Protein AF-A0A920UKU2-F1 (afdb_monomer_lite)

Secondary structure (DSSP, 8-state):
-------EE--EEE-SSS---S-TTTHHHHHHHHHHHHS----SS-TT-EEEEEEHHHHHHHHHHHHHS-GGG-S-SS-EE--SEEEES--

Foldseek 3Di:
DDDQAAAEDAWQEADDPDQDDDDLSNLNNVCVVCCVVPVDDDRPDDQADKTFYDYPVVVVVVVVCLVPDDPVPDPDGHYHYDGDDIDGNND

Radius of gyration: 16.29 Å; chains: 1; bounding box: 41×24×44 Å

Structure (mmCIF, N/CA/C/O backbone):
data_AF-A0A920UKU2-F1
#
_entry.id   AF-A0A920UKU2-F1
#
loop_
_atom_site.group_PDB
_atom_site.id
_atom_site.type_symbol
_atom_site.label_atom_id
_atom_site.label_alt_id
_atom_site.label_comp_id
_atom_site.label_asym_id
_atom_site.label_entity_id
_atom_site.label_seq_id
_atom_site.pdbx_PDB_ins_code
_atom_site.Cartn_x
_atom_site.Cartn_y
_atom_site.Cartn_z
_atom_site.occupancy
_atom_site.B_iso_or_equiv
_atom_site.auth_seq_id
_atom_site.auth_comp_id
_atom_site.auth_asym_id
_atom_site.auth_atom_id
_atom_site.pdbx_PDB_model_num
ATOM 1 N N . MET A 1 1 ? 22.868 -9.642 -19.342 1.00 55.12 1 MET A N 1
ATOM 2 C CA . MET A 1 1 ? 21.438 -9.798 -18.985 1.00 55.12 1 MET A CA 1
ATOM 3 C C . MET A 1 1 ? 20.794 -8.424 -19.003 1.00 55.12 1 MET A C 1
ATOM 5 O O . MET A 1 1 ? 21.354 -7.534 -18.382 1.00 55.12 1 MET A O 1
ATOM 9 N N . ASN A 1 2 ? 19.677 -8.235 -19.711 1.00 83.44 2 ASN A N 1
ATOM 10 C CA . ASN A 1 2 ? 18.944 -6.963 -19.724 1.00 83.44 2 ASN A CA 1
ATOM 11 C C . ASN A 1 2 ? 17.494 -7.206 -19.273 1.00 83.44 2 ASN A C 1
ATOM 13 O O . ASN A 1 2 ? 16.587 -7.299 -20.099 1.00 83.44 2 ASN A O 1
ATOM 17 N N . LEU A 1 3 ? 17.310 -7.424 -17.968 1.00 91.94 3 LEU A N 1
ATOM 18 C CA . LEU A 1 3 ? 16.019 -7.767 -17.369 1.00 91.94 3 LEU A CA 1
ATOM 19 C C . LEU A 1 3 ? 15.125 -6.519 -17.284 1.00 91.94 3 LEU A C 1
ATOM 21 O O . LEU A 1 3 ? 15.558 -5.481 -16.790 1.00 91.94 3 LEU A O 1
ATOM 25 N N . ASP A 1 4 ? 13.889 -6.613 -17.775 1.00 93.38 4 ASP A N 1
ATOM 26 C CA . ASP A 1 4 ? 12.883 -5.552 -17.651 1.00 93.38 4 ASP A CA 1
ATOM 27 C C . ASP A 1 4 ? 12.133 -5.728 -16.326 1.00 93.38 4 ASP A C 1
ATOM 29 O O . ASP A 1 4 ? 11.208 -6.531 -16.223 1.00 93.38 4 ASP A O 1
ATOM 33 N N . VAL A 1 5 ? 12.602 -5.028 -15.292 1.00 95.19 5 VAL A N 1
ATOM 34 C CA . VAL A 1 5 ? 11.987 -5.021 -13.961 1.00 95.19 5 VAL A CA 1
ATOM 35 C C . VAL A 1 5 ? 11.229 -3.720 -13.788 1.00 95.19 5 VAL A C 1
ATOM 37 O O . VAL A 1 5 ? 11.799 -2.648 -13.973 1.00 95.19 5 VAL A O 1
ATOM 40 N N . ARG A 1 6 ? 9.959 -3.811 -13.394 1.00 96.88 6 ARG A N 1
ATOM 41 C CA . ARG A 1 6 ? 9.091 -2.651 -13.185 1.00 96.88 6 ARG A CA 1
ATOM 42 C C . ARG A 1 6 ? 8.484 -2.673 -11.792 1.00 96.88 6 ARG A C 1
ATOM 44 O O . ARG A 1 6 ? 8.321 -3.740 -11.208 1.00 96.88 6 ARG A O 1
ATOM 51 N N . GLY A 1 7 ? 8.157 -1.507 -11.253 1.00 96.62 7 GLY A N 1
ATOM 52 C CA . GLY A 1 7 ? 7.677 -1.388 -9.885 1.00 96.62 7 GLY A CA 1
ATOM 53 C C . GLY A 1 7 ? 7.032 -0.047 -9.580 1.00 96.62 7 GLY A C 1
ATOM 54 O O . GLY A 1 7 ? 7.349 0.987 -10.172 1.00 96.62 7 GLY A O 1
ATOM 55 N N . VAL A 1 8 ? 6.116 -0.096 -8.622 1.00 96.81 8 VAL A N 1
ATOM 56 C CA . VAL A 1 8 ? 5.423 1.061 -8.066 1.00 96.81 8 VAL A CA 1
ATOM 57 C C . VAL A 1 8 ? 5.617 1.076 -6.555 1.00 96.81 8 VAL A C 1
ATOM 59 O O . VAL A 1 8 ? 5.688 0.029 -5.908 1.00 96.81 8 VAL A O 1
ATOM 62 N N . ARG A 1 9 ? 5.670 2.271 -5.978 1.00 97.25 9 ARG A N 1
ATOM 63 C CA . ARG A 1 9 ? 5.624 2.485 -4.532 1.00 97.25 9 ARG A CA 1
ATOM 64 C C . ARG A 1 9 ? 4.172 2.687 -4.140 1.00 97.25 9 ARG A C 1
ATOM 66 O O . ARG A 1 9 ? 3.638 3.786 -4.285 1.00 97.25 9 ARG A O 1
ATOM 73 N N . LEU A 1 10 ? 3.535 1.599 -3.713 1.00 96.44 10 LEU A N 1
ATOM 74 C CA . LEU A 1 10 ? 2.146 1.633 -3.278 1.00 96.44 10 LEU A CA 1
ATOM 75 C C . LEU A 1 10 ? 2.006 2.453 -1.984 1.00 96.44 10 LEU A C 1
ATOM 77 O O . LEU A 1 10 ? 2.853 2.340 -1.093 1.00 96.44 10 LEU A O 1
ATOM 81 N N . PRO A 1 11 ? 0.938 3.258 -1.864 1.00 96.25 11 PRO A N 1
ATOM 82 C CA . PRO A 1 11 ? 0.557 3.882 -0.605 1.00 96.25 11 PRO A CA 1
ATOM 83 C C . PRO A 1 11 ? -0.117 2.840 0.311 1.00 96.25 11 PRO A C 1
ATOM 85 O O . PRO A 1 11 ? -0.089 1.640 0.028 1.00 96.25 11 PRO A O 1
ATOM 88 N N . GLY A 1 12 ? -0.759 3.267 1.403 1.00 94.81 12 GLY A N 1
ATOM 89 C CA . GLY A 1 12 ? -1.610 2.352 2.168 1.00 94.81 12 GLY A CA 1
ATOM 90 C C . GLY A 1 12 ? -2.780 1.847 1.322 1.00 94.81 12 GLY A C 1
ATOM 91 O O . GLY A 1 12 ? -3.440 2.633 0.643 1.00 94.81 12 GLY A O 1
ATOM 92 N N . ILE A 1 13 ? -3.044 0.539 1.339 1.00 94.56 13 ILE A N 1
ATOM 93 C CA . ILE A 1 13 ? -4.072 -0.068 0.487 1.00 94.56 13 ILE A CA 1
ATOM 94 C C . ILE A 1 13 ? -5.304 -0.434 1.305 1.00 94.56 13 ILE A C 1
ATOM 96 O O . ILE A 1 13 ? -5.233 -1.205 2.257 1.00 94.56 13 ILE A O 1
ATOM 100 N N . ILE A 1 14 ? -6.457 0.081 0.888 1.00 93.94 14 ILE A N 1
ATOM 101 C CA . ILE A 1 14 ? -7.756 -0.257 1.465 1.00 93.94 14 ILE A CA 1
ATOM 102 C C . ILE A 1 14 ? -8.356 -1.410 0.658 1.00 93.94 14 ILE A C 1
ATOM 104 O O . ILE A 1 14 ? -8.450 -1.346 -0.571 1.00 93.94 14 ILE A O 1
ATOM 108 N N . SER A 1 15 ? -8.776 -2.478 1.334 1.00 93.62 15 SER A N 1
ATOM 109 C CA . SER A 1 15 ? -9.452 -3.622 0.716 1.00 93.62 15 SER A CA 1
ATOM 110 C C . SER A 1 15 ? -10.364 -4.325 1.723 1.00 93.62 15 SER A C 1
ATOM 112 O O . SER A 1 15 ? -10.244 -4.101 2.921 1.00 93.62 15 SER A O 1
ATOM 114 N N . TRP A 1 16 ? -11.279 -5.168 1.244 1.00 90.81 16 TRP A N 1
ATOM 115 C CA . TRP A 1 16 ? -12.235 -5.889 2.099 1.00 90.81 16 TRP A CA 1
ATOM 116 C C . TRP A 1 16 ? -12.186 -7.411 1.934 1.00 90.81 16 TRP A C 1
ATOM 118 O O . TRP A 1 16 ? -12.768 -8.126 2.736 1.00 90.81 16 TRP A O 1
ATOM 128 N N . LYS A 1 17 ? -11.532 -7.929 0.886 1.00 88.88 17 LYS A N 1
ATOM 129 C CA . LYS A 1 17 ? -11.533 -9.374 0.592 1.00 88.88 17 LYS A CA 1
ATOM 130 C C . LYS A 1 17 ? -10.645 -10.183 1.535 1.00 88.88 17 LYS A C 1
ATOM 132 O O . LYS A 1 17 ? -10.866 -11.376 1.696 1.00 88.88 17 LYS A O 1
ATOM 137 N N . VAL A 1 18 ? -9.621 -9.544 2.089 1.00 85.81 18 VAL A N 1
ATOM 138 C CA . VAL A 1 18 ? -8.664 -10.144 3.017 1.00 85.81 18 VAL A CA 1
ATOM 139 C C . VAL A 1 18 ? -8.615 -9.249 4.245 1.00 85.81 18 VAL A C 1
ATOM 141 O O . VAL A 1 18 ? -8.623 -8.021 4.117 1.00 85.81 18 VAL A O 1
ATOM 144 N N . GLU A 1 19 ? -8.624 -9.864 5.423 1.00 83.31 19 GLU A N 1
ATOM 145 C CA . GLU A 1 19 ? -8.528 -9.132 6.681 1.00 83.31 19 GLU A CA 1
ATOM 146 C C . GLU A 1 19 ? -7.133 -8.495 6.839 1.00 83.31 19 GLU A C 1
ATOM 148 O O . GLU A 1 19 ? -6.136 -9.052 6.363 1.00 83.31 19 GLU A O 1
ATOM 153 N N . PRO A 1 20 ? -7.047 -7.324 7.494 1.00 76.38 20 PRO A N 1
ATOM 154 C CA . PRO A 1 20 ? -5.766 -6.731 7.856 1.00 76.38 20 PRO A CA 1
ATOM 155 C C . PRO A 1 20 ? -5.000 -7.664 8.797 1.00 76.38 20 PRO A C 1
ATOM 157 O O . PRO A 1 20 ? -5.607 -8.399 9.575 1.00 76.38 20 PRO A O 1
ATOM 160 N N . THR A 1 21 ? -3.670 -7.628 8.752 1.00 76.00 21 THR A N 1
ATOM 161 C CA . THR A 1 21 ? -2.836 -8.532 9.561 1.00 76.00 21 THR A CA 1
ATOM 162 C C . THR A 1 21 ? -1.862 -7.767 10.446 1.00 76.00 21 THR A C 1
ATOM 164 O O . THR A 1 21 ? -1.997 -7.816 11.665 1.00 76.00 21 THR A O 1
ATOM 167 N N . ALA A 1 22 ? -0.880 -7.073 9.867 1.00 74.75 22 ALA A N 1
ATOM 168 C CA . ALA A 1 22 ? 0.197 -6.427 10.627 1.00 74.75 22 ALA A CA 1
ATOM 169 C C . ALA A 1 22 ? 0.797 -5.178 9.949 1.00 74.75 22 ALA A C 1
ATOM 171 O O . ALA A 1 22 ? 1.926 -4.787 10.248 1.00 74.75 22 ALA A O 1
ATOM 172 N N . GLY A 1 23 ? 0.086 -4.549 9.014 1.00 83.50 23 GLY A N 1
ATOM 173 C CA . GLY A 1 23 ? 0.536 -3.329 8.345 1.00 83.50 23 GLY A CA 1
ATOM 174 C C . GLY A 1 23 ? 0.245 -2.063 9.155 1.00 83.50 23 GLY A C 1
ATOM 175 O O . GLY A 1 23 ? -0.811 -1.923 9.761 1.00 83.50 23 GLY A O 1
ATOM 176 N N . THR A 1 24 ? 1.129 -1.064 9.108 1.00 83.00 24 THR A N 1
ATOM 177 C CA . THR A 1 24 ? 0.881 0.241 9.760 1.00 83.00 24 THR A CA 1
ATOM 178 C C . THR A 1 24 ? -0.344 0.968 9.183 1.00 83.00 24 THR A C 1
ATOM 180 O O . THR A 1 24 ? -1.011 1.725 9.883 1.00 83.00 24 THR A O 1
ATOM 183 N N . THR A 1 25 ? -0.666 0.740 7.905 1.00 85.81 25 THR A N 1
ATOM 184 C CA . THR A 1 25 ? -1.826 1.345 7.220 1.00 85.81 25 THR A CA 1
ATOM 185 C C . THR A 1 25 ? -3.111 0.525 7.362 1.00 85.81 25 THR A C 1
ATOM 187 O O . THR A 1 25 ? -4.177 0.990 6.954 1.00 85.81 25 THR A O 1
ATOM 190 N N . ASP A 1 26 ? -3.046 -0.639 8.017 1.00 88.06 26 ASP A N 1
ATOM 191 C CA . ASP A 1 26 ? -4.178 -1.553 8.195 1.00 88.06 26 ASP A CA 1
ATOM 192 C C . ASP A 1 26 ? -5.308 -0.947 9.031 1.00 88.06 26 ASP A C 1
ATOM 194 O O . ASP A 1 26 ? -6.451 -1.390 8.924 1.00 88.06 26 ASP A O 1
ATOM 198 N N . TYR A 1 27 ? -5.029 0.100 9.817 1.00 85.38 27 TYR A N 1
ATOM 199 C CA . TYR A 1 27 ? -6.050 0.829 10.576 1.00 85.38 27 TYR A CA 1
ATOM 200 C C . TYR A 1 27 ? -7.220 1.281 9.685 1.00 85.38 27 TYR A C 1
ATOM 202 O O . TYR A 1 27 ?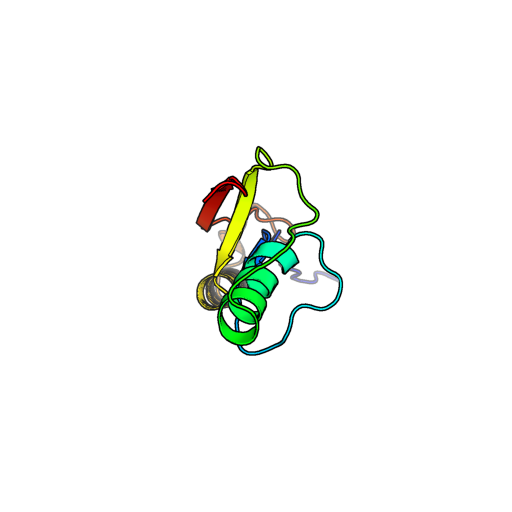 -8.376 1.240 10.107 1.00 85.38 27 TYR A O 1
ATOM 210 N N . ALA A 1 28 ? -6.927 1.662 8.434 1.00 86.06 28 ALA A N 1
ATOM 211 C CA . ALA A 1 28 ? -7.912 2.139 7.470 1.00 86.06 28 ALA A CA 1
ATOM 212 C C . ALA A 1 28 ? -8.827 1.022 6.951 1.00 86.06 28 ALA A C 1
ATOM 214 O O . ALA A 1 28 ? -9.873 1.311 6.382 1.00 86.06 28 ALA A O 1
ATOM 215 N N . VAL A 1 29 ? -8.455 -0.242 7.149 1.00 89.50 29 VAL A N 1
ATOM 216 C CA . VAL A 1 29 ? -9.300 -1.409 6.880 1.00 89.50 29 VAL A CA 1
ATOM 217 C C . VAL A 1 29 ? -9.968 -1.877 8.174 1.00 89.50 29 VAL A C 1
ATOM 219 O O . VAL A 1 29 ? -11.181 -2.077 8.200 1.00 89.50 29 VAL A O 1
ATOM 222 N N . ALA A 1 30 ? -9.204 -1.990 9.265 1.00 88.38 30 ALA A N 1
ATOM 223 C CA . ALA A 1 30 ? -9.666 -2.472 10.566 1.00 88.38 30 ALA A CA 1
ATOM 224 C C . ALA A 1 30 ? -10.854 -1.668 11.114 1.00 88.38 30 ALA A C 1
ATOM 226 O O . ALA A 1 30 ? -11.785 -2.260 11.660 1.00 88.38 30 ALA A O 1
ATOM 227 N N . ILE A 1 31 ? -10.874 -0.346 10.899 1.00 89.94 31 ILE A N 1
ATOM 228 C CA . ILE A 1 31 ? -11.990 0.514 11.312 1.00 89.94 31 ILE A CA 1
ATOM 229 C C . ILE A 1 31 ? -13.332 0.060 10.728 1.00 89.94 31 ILE A C 1
ATOM 231 O O . ILE A 1 31 ? -14.329 0.080 11.441 1.00 89.94 31 ILE A O 1
ATOM 235 N N . PHE A 1 32 ? -13.376 -0.407 9.476 1.00 90.56 32 PHE A N 1
ATOM 236 C CA . PHE A 1 32 ? -14.621 -0.870 8.857 1.00 90.56 32 PHE A CA 1
ATOM 237 C C . PHE A 1 32 ? -15.105 -2.182 9.481 1.00 90.56 32 PHE A C 1
ATOM 239 O O . PHE A 1 32 ? -16.290 -2.319 9.779 1.00 90.56 32 PHE A O 1
ATOM 246 N N . TYR A 1 33 ? -14.195 -3.126 9.739 1.00 90.00 33 TYR A N 1
ATOM 247 C CA . TYR A 1 33 ? -14.533 -4.387 10.404 1.00 90.00 33 TYR A CA 1
ATOM 248 C C . TYR A 1 33 ? -15.056 -4.157 11.824 1.00 90.00 33 TYR A C 1
ATOM 250 O O . TYR A 1 33 ? -16.072 -4.730 12.217 1.00 90.00 33 TYR A O 1
ATOM 258 N N . GLU A 1 34 ? -14.376 -3.310 12.589 1.00 90.75 34 GLU A N 1
ATOM 259 C CA . GLU A 1 34 ? -14.701 -3.039 13.989 1.00 90.75 34 GLU A CA 1
ATOM 260 C C . GLU A 1 34 ? -15.950 -2.156 14.125 1.00 90.75 34 GLU A C 1
ATOM 262 O O . GLU A 1 34 ? -16.792 -2.421 14.983 1.00 90.75 34 GLU A O 1
ATOM 267 N N . ALA A 1 35 ? -16.164 -1.197 13.217 1.00 91.25 35 ALA A N 1
ATOM 268 C CA . ALA A 1 35 ? -17.416 -0.445 13.139 1.00 91.25 35 ALA A CA 1
ATOM 269 C C . ALA A 1 35 ? -18.614 -1.372 12.888 1.00 91.25 35 ALA A C 1
ATOM 271 O O . ALA A 1 35 ? -19.624 -1.257 13.576 1.00 91.25 35 ALA A O 1
ATOM 272 N N . ILE A 1 36 ? -18.498 -2.341 11.974 1.00 91.44 36 ILE A N 1
ATOM 273 C CA . ILE A 1 36 ? -19.580 -3.301 11.701 1.00 91.44 36 ILE A CA 1
ATOM 274 C C . ILE A 1 36 ? -19.801 -4.244 12.895 1.00 91.44 36 ILE A C 1
ATOM 276 O O . ILE A 1 36 ? -20.941 -4.446 13.306 1.00 91.44 36 ILE A O 1
ATOM 280 N N . LYS A 1 37 ? -18.729 -4.812 13.467 1.00 92.00 37 LYS A N 1
ATOM 281 C CA . LYS A 1 37 ? -18.811 -5.847 14.519 1.00 92.00 37 LYS A CA 1
ATOM 282 C C . LYS A 1 37 ? -19.146 -5.288 15.907 1.00 92.00 37 LYS A C 1
ATOM 284 O O . LYS A 1 37 ? -19.880 -5.928 16.653 1.00 92.00 37 LYS A O 1
ATOM 289 N N . LYS A 1 38 ? -18.573 -4.140 16.278 1.00 94.31 38 LYS A N 1
ATOM 290 C CA . LYS A 1 38 ? -18.577 -3.601 17.653 1.00 94.31 38 LYS A CA 1
ATOM 291 C C . LYS A 1 38 ? -19.050 -2.152 1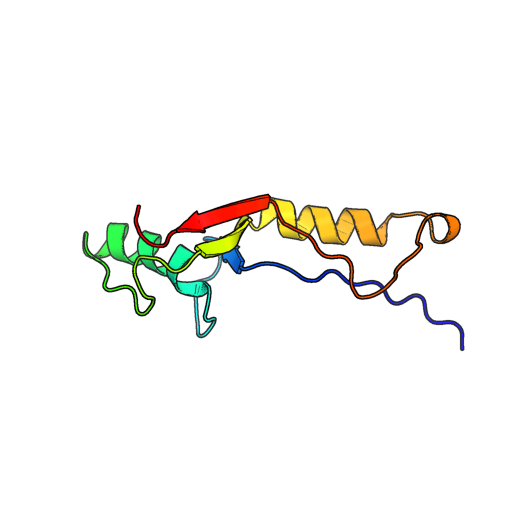7.752 1.00 94.31 38 LYS A C 1
ATOM 293 O O . LYS A 1 38 ? -19.085 -1.619 18.859 1.00 94.31 38 LYS A O 1
ATOM 298 N N . GLN A 1 39 ? -19.366 -1.499 16.627 1.00 91.69 39 GLN A N 1
ATOM 299 C CA . GLN A 1 39 ? -19.760 -0.081 16.570 1.00 91.69 39 GLN A CA 1
ATOM 300 C C . GLN A 1 39 ? -18.725 0.875 17.203 1.00 91.69 39 GLN A C 1
ATOM 302 O O . GLN A 1 39 ? -19.039 2.009 17.551 1.00 91.69 39 GLN A O 1
ATOM 307 N N . SER A 1 40 ? -17.482 0.418 17.378 1.00 90.81 40 SER A N 1
ATOM 308 C CA . SER A 1 40 ? -16.392 1.163 18.010 1.00 90.81 40 SER A CA 1
ATOM 309 C C . SER A 1 40 ? -15.045 0.609 17.550 1.00 90.81 40 SER A C 1
ATOM 311 O O . SER A 1 40 ? -14.927 -0.579 17.261 1.00 90.81 40 SER A O 1
ATOM 313 N N . TYR A 1 41 ? -14.028 1.469 17.464 1.00 88.81 41 TYR A N 1
ATOM 314 C CA . TYR A 1 41 ? -12.666 1.095 17.081 1.00 88.81 41 TYR A CA 1
ATOM 315 C C . TYR A 1 41 ? -11.648 1.982 17.802 1.00 88.81 41 TYR A C 1
ATOM 317 O O . TYR A 1 41 ? -11.798 3.204 17.828 1.00 88.81 41 TYR A O 1
ATOM 325 N N . ILE A 1 42 ? -10.596 1.374 18.352 1.00 87.88 42 ILE A N 1
ATOM 326 C CA . ILE A 1 42 ? -9.452 2.090 18.927 1.00 87.88 42 ILE A CA 1
ATOM 327 C C . ILE A 1 42 ? -8.331 2.072 17.888 1.00 87.88 42 ILE A C 1
ATOM 329 O O . ILE A 1 42 ? -7.712 1.038 17.644 1.00 87.88 42 ILE A O 1
ATOM 333 N N . CYS A 1 43 ? -8.086 3.221 17.260 1.00 87.56 43 CYS A N 1
ATOM 334 C CA . CYS A 1 43 ? -7.014 3.372 16.282 1.00 87.56 43 CYS A CA 1
ATOM 335 C C . CYS A 1 43 ? -5.668 3.599 16.994 1.00 87.56 43 CYS A C 1
ATOM 337 O O . CYS A 1 43 ? -5.601 4.471 17.860 1.00 87.56 43 CYS A O 1
ATOM 339 N N . PRO A 1 44 ? -4.590 2.882 16.623 1.00 87.00 44 PRO A N 1
ATOM 340 C CA . PRO A 1 44 ? -3.273 3.053 17.241 1.00 87.00 44 PRO A CA 1
ATOM 341 C C . PRO A 1 44 ? -2.503 4.288 16.739 1.00 87.0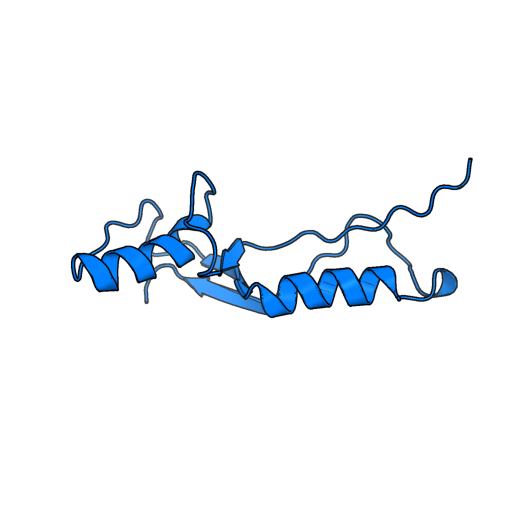0 44 PRO A C 1
ATOM 343 O O . PRO A 1 44 ? -1.425 4.574 17.250 1.00 87.00 44 PRO A O 1
ATOM 346 N N . LEU A 1 45 ? -3.010 4.997 15.723 1.00 87.94 45 LEU A N 1
ATOM 347 C CA . LEU A 1 45 ? -2.362 6.180 15.150 1.00 87.94 45 LEU A CA 1
ATOM 348 C C . LEU A 1 45 ? -2.896 7.475 15.766 1.00 87.94 45 LEU A C 1
ATOM 350 O O . LEU A 1 45 ? -4.085 7.590 16.067 1.00 87.94 45 LEU A O 1
ATOM 354 N N . GLU A 1 46 ? -2.028 8.484 15.862 1.00 90.38 46 GLU A N 1
ATOM 355 C CA . GLU A 1 46 ? -2.413 9.829 16.293 1.00 90.38 46 GLU A CA 1
ATOM 356 C C . GLU A 1 46 ? -3.461 10.442 15.360 1.00 90.38 46 GLU A C 1
ATOM 358 O O . GLU A 1 46 ? -3.462 10.206 14.148 1.00 90.38 46 GLU A O 1
ATOM 363 N N . GLU A 1 47 ? -4.326 11.301 15.899 1.00 87.69 47 GLU A N 1
ATOM 364 C CA . GLU A 1 47 ? -5.451 11.857 15.143 1.00 87.69 47 GLU A CA 1
ATOM 365 C C . GLU A 1 47 ? -5.059 12.684 13.923 1.00 87.69 47 GLU A C 1
ATOM 367 O O . GLU A 1 47 ? -5.770 12.683 12.916 1.00 87.69 47 GLU A O 1
ATOM 372 N N . ASN A 1 48 ? -3.908 13.343 14.005 1.00 91.44 48 ASN A N 1
ATOM 373 C CA . ASN A 1 48 ? -3.389 14.201 12.948 1.00 91.44 48 ASN A CA 1
ATOM 374 C C . ASN A 1 48 ? -2.513 13.440 11.942 1.00 91.44 48 ASN A C 1
ATOM 376 O O . ASN A 1 48 ? -1.940 14.051 11.040 1.00 91.44 48 ASN A O 1
ATOM 380 N N . THR A 1 49 ? -2.416 12.113 12.066 1.00 91.00 49 THR A N 1
ATOM 381 C CA . THR A 1 49 ? -1.681 11.277 11.115 1.00 91.00 49 THR A CA 1
ATOM 382 C C . THR A 1 49 ? -2.350 11.356 9.747 1.00 91.00 49 THR A C 1
ATOM 384 O O . THR A 1 49 ? -3.478 10.889 9.577 1.00 91.00 49 THR A O 1
ATOM 387 N N . LYS A 1 50 ? -1.655 11.950 8.769 1.00 92.69 50 LYS A N 1
ATOM 388 C CA . LYS A 1 50 ? -2.068 11.994 7.362 1.00 92.69 50 LYS A CA 1
ATOM 389 C C . LYS A 1 50 ? -1.237 11.010 6.557 1.00 92.69 50 LYS A C 1
ATOM 391 O O . LYS A 1 50 ? -0.020 11.160 6.482 1.00 92.69 50 LYS A O 1
ATOM 396 N N . LEU A 1 51 ? -1.886 10.044 5.917 1.00 93.5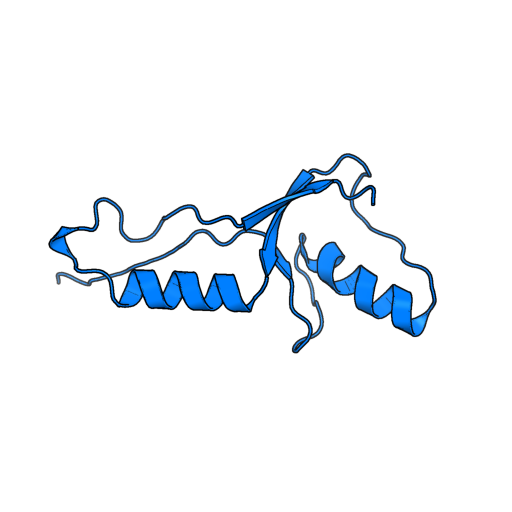6 51 LEU A N 1
ATOM 397 C CA . LEU A 1 51 ? -1.203 9.042 5.096 1.00 93.56 51 LEU A CA 1
ATOM 398 C C . LEU A 1 51 ? -1.764 9.030 3.670 1.00 93.56 51 LEU A C 1
ATOM 400 O O . LEU A 1 51 ? -2.955 9.292 3.478 1.00 93.56 51 LEU A O 1
ATOM 404 N N . PRO A 1 52 ? -0.927 8.766 2.651 1.00 95.69 52 PRO A N 1
ATOM 405 C CA . PRO A 1 52 ? -1.407 8.453 1.317 1.00 95.69 52 PRO A CA 1
ATOM 406 C C . PRO A 1 52 ? -2.053 7.071 1.325 1.00 95.69 52 PRO A C 1
ATOM 408 O O . PRO A 1 52 ? -1.514 6.129 1.911 1.00 95.69 52 PRO A O 1
ATOM 411 N N . MET A 1 53 ? -3.198 6.963 0.662 1.00 95.50 53 MET A N 1
ATOM 412 C CA . MET A 1 53 ? -4.023 5.767 0.617 1.00 95.50 53 MET A CA 1
ATOM 413 C C . MET A 1 53 ? -4.590 5.555 -0.792 1.00 95.50 53 MET A C 1
ATOM 415 O O . MET A 1 53 ? -4.742 6.492 -1.582 1.00 95.50 53 MET A O 1
ATOM 419 N N . MET A 1 54 ? -4.920 4.307 -1.109 1.00 96.88 54 MET A N 1
ATOM 420 C CA . MET A 1 54 ? -5.493 3.895 -2.389 1.00 96.88 54 MET A CA 1
ATOM 421 C C . MET A 1 54 ? -6.412 2.691 -2.194 1.00 96.88 54 MET A C 1
ATOM 423 O O . MET A 1 54 ? -6.156 1.835 -1.349 1.00 96.88 54 MET A O 1
ATOM 427 N N . TYR A 1 55 ? -7.485 2.607 -2.979 1.00 96.12 55 TYR A N 1
ATOM 428 C CA . TYR A 1 55 ? -8.353 1.435 -2.961 1.00 96.12 55 TYR A CA 1
ATOM 429 C C . TYR A 1 55 ? -7.774 0.318 -3.841 1.00 96.12 55 TYR A C 1
ATOM 431 O O .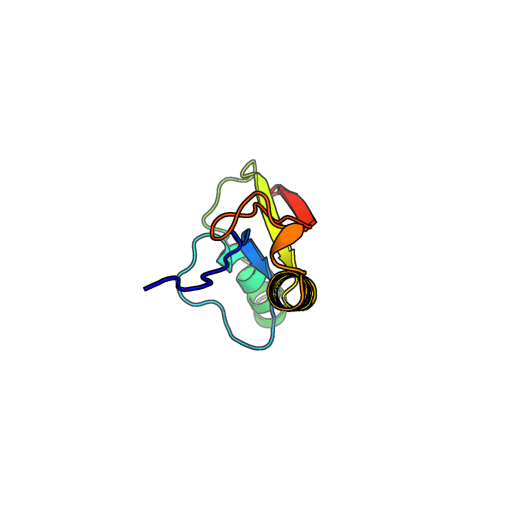 TYR A 1 55 ? -7.193 0.580 -4.892 1.00 96.12 55 TYR A O 1
ATOM 439 N N . MET A 1 56 ? -7.935 -0.939 -3.424 1.00 95.94 56 MET A N 1
ATOM 440 C CA . MET A 1 56 ? -7.334 -2.106 -4.090 1.00 95.94 56 MET A CA 1
ATOM 441 C C . MET A 1 56 ? -7.540 -2.176 -5.623 1.00 95.94 56 MET A C 1
ATOM 443 O O . MET A 1 56 ? -6.581 -2.518 -6.316 1.00 95.94 56 MET A O 1
ATOM 447 N N . PRO A 1 57 ? -8.715 -1.848 -6.201 1.00 96.94 57 PRO A N 1
ATOM 448 C CA . PRO A 1 57 ? -8.891 -1.823 -7.655 1.00 96.94 57 PRO A CA 1
ATOM 449 C C . PRO A 1 57 ? -7.920 -0.877 -8.373 1.00 96.94 57 PRO A C 1
ATOM 451 O O . PRO A 1 57 ? -7.365 -1.253 -9.404 1.00 96.94 57 PRO A O 1
ATOM 454 N N . ASP A 1 58 ? -7.654 0.301 -7.805 1.00 97.44 58 ASP A N 1
ATOM 455 C CA . ASP A 1 58 ? -6.722 1.278 -8.379 1.00 97.44 58 ASP A CA 1
ATOM 456 C C . ASP A 1 58 ? -5.272 0.796 -8.262 1.00 97.44 58 ASP A C 1
ATOM 458 O O . ASP A 1 58 ? -4.477 0.977 -9.185 1.00 97.44 58 ASP A O 1
ATOM 462 N N . ALA A 1 59 ? -4.928 0.118 -7.162 1.00 97.00 59 ALA A N 1
ATOM 463 C CA . ALA A 1 59 ? -3.602 -0.470 -6.981 1.00 97.00 59 ALA A CA 1
ATOM 464 C C . ALA A 1 59 ? -3.323 -1.540 -8.044 1.00 97.00 59 ALA A C 1
ATOM 466 O O . ALA A 1 59 ? -2.283 -1.503 -8.705 1.00 97.00 59 ALA A O 1
ATOM 467 N N . ILE A 1 60 ? -4.285 -2.439 -8.275 1.00 97.06 60 ILE A N 1
ATOM 468 C CA . ILE A 1 60 ? -4.216 -3.456 -9.334 1.00 97.06 60 ILE A CA 1
ATOM 469 C C . ILE A 1 60 ? -4.103 -2.791 -10.708 1.00 97.06 60 ILE A C 1
ATOM 471 O O . ILE A 1 60 ? -3.250 -3.174 -11.511 1.00 97.06 60 ILE A O 1
ATOM 475 N N . LEU A 1 61 ? -4.927 -1.775 -10.974 1.00 97.69 61 LEU A N 1
ATOM 476 C CA . LEU A 1 61 ? -4.895 -1.052 -12.241 1.00 97.69 61 LEU A CA 1
ATOM 477 C C . LEU A 1 61 ? -3.528 -0.398 -12.481 1.00 97.69 61 LEU A C 1
ATOM 479 O O . LEU A 1 61 ? -2.995 -0.512 -13.582 1.00 97.69 61 LEU A O 1
ATOM 483 N N . SER A 1 62 ? -2.926 0.218 -11.458 1.00 97.38 62 SER A N 1
ATOM 484 C CA . SER A 1 62 ? -1.611 0.863 -11.568 1.00 97.38 62 SER A CA 1
ATOM 485 C C . SER A 1 62 ? -0.506 -0.118 -11.977 1.00 97.38 62 SER A C 1
ATOM 487 O O . SER A 1 62 ? 0.317 0.197 -12.839 1.00 97.38 62 SER A O 1
ATOM 489 N N . LEU A 1 63 ? -0.536 -1.337 -11.431 1.00 97.19 63 LEU A N 1
ATOM 490 C CA . LEU A 1 63 ? 0.403 -2.405 -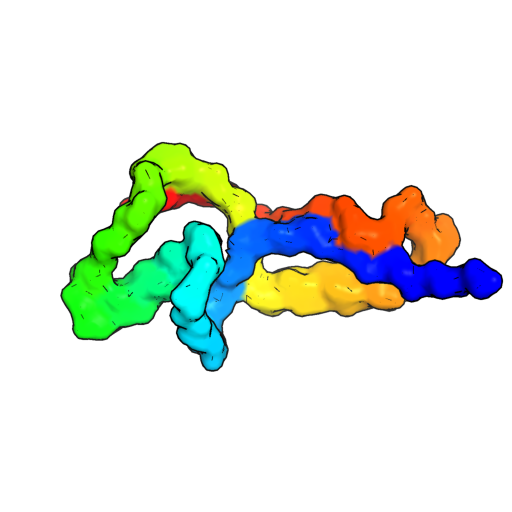11.772 1.00 97.19 63 LEU A CA 1
ATOM 491 C C . LEU A 1 63 ? 0.210 -2.879 -13.217 1.00 97.19 63 LEU A C 1
ATOM 493 O O . LEU A 1 63 ? 1.186 -2.991 -13.957 1.00 97.19 63 LEU A O 1
ATOM 497 N N . ILE A 1 64 ? -1.040 -3.097 -13.640 1.00 97.94 64 ILE A N 1
ATOM 498 C CA . ILE A 1 64 ? -1.372 -3.507 -15.015 1.00 97.94 64 ILE A CA 1
ATOM 499 C C . ILE A 1 64 ? -0.962 -2.425 -16.021 1.00 97.94 64 ILE A C 1
ATOM 501 O O . ILE A 1 64 ? -0.419 -2.730 -17.080 1.00 97.94 64 ILE A O 1
ATOM 505 N N . MET A 1 65 ? -1.205 -1.151 -15.712 1.00 97.00 65 MET A N 1
ATOM 506 C CA . MET A 1 65 ? -0.817 -0.045 -16.589 1.00 97.00 65 MET A CA 1
ATOM 507 C C . MET A 1 65 ? 0.701 0.043 -16.757 1.00 97.00 65 MET A C 1
ATOM 509 O O . MET A 1 65 ? 1.174 0.257 -17.873 1.00 97.00 65 MET A O 1
ATOM 513 N N . LEU A 1 66 ? 1.466 -0.146 -15.677 1.00 97.19 66 LEU A N 1
ATOM 514 C CA . LEU A 1 66 ? 2.926 -0.136 -15.742 1.00 97.19 66 LEU A CA 1
ATOM 515 C C . LEU A 1 66 ? 3.481 -1.351 -16.498 1.00 97.19 66 LEU A C 1
ATOM 517 O O . LEU A 1 66 ? 4.439 -1.211 -17.257 1.00 97.19 66 LEU A O 1
ATOM 521 N N . GLU A 1 67 ? 2.880 -2.527 -16.326 1.00 96.38 67 GLU A N 1
ATOM 522 C CA . GLU A 1 67 ? 3.233 -3.741 -17.071 1.00 96.38 67 GLU A CA 1
ATOM 523 C C . GLU A 1 67 ? 3.016 -3.558 -18.580 1.00 96.38 67 GLU A C 1
ATOM 525 O O . GLU A 1 67 ? 3.922 -3.829 -19.367 1.00 96.38 67 GLU A O 1
ATOM 530 N N . LYS A 1 68 ? 1.882 -2.974 -18.982 1.00 97.00 68 LYS A N 1
ATOM 531 C CA . LYS A 1 68 ? 1.539 -2.742 -20.397 1.00 97.00 68 LYS A CA 1
ATOM 532 C C . LYS A 1 68 ? 2.229 -1.541 -21.040 1.00 97.00 68 LYS A C 1
ATOM 534 O O . LYS A 1 68 ? 2.122 -1.360 -22.253 1.00 97.00 68 LYS A O 1
ATOM 539 N N . ALA A 1 69 ? 2.905 -0.696 -20.266 1.00 97.06 69 ALA A N 1
ATOM 540 C CA . ALA A 1 69 ? 3.555 0.493 -20.801 1.00 97.06 69 ALA A CA 1
ATOM 541 C C . ALA A 1 69 ? 4.677 0.130 -21.792 1.00 97.06 69 ALA A C 1
ATOM 543 O O . ALA A 1 69 ? 5.459 -0.799 -21.576 1.00 97.06 69 ALA A O 1
ATOM 544 N N . GLU A 1 70 ? 4.796 0.892 -22.879 1.00 96.75 70 GLU A N 1
ATOM 545 C CA . GLU A 1 70 ? 5.926 0.752 -23.798 1.00 96.75 70 GLU A CA 1
ATOM 546 C C . GLU A 1 70 ? 7.231 1.132 -23.090 1.00 96.75 70 GLU A C 1
ATOM 548 O O . GLU A 1 70 ? 7.356 2.228 -22.538 1.00 96.75 70 GLU A O 1
ATOM 553 N N . LYS A 1 71 ? 8.238 0.255 -23.159 1.00 94.88 71 LYS A N 1
ATOM 554 C CA . LYS A 1 71 ? 9.527 0.449 -22.478 1.00 94.88 71 LYS A CA 1
ATOM 555 C C . LYS A 1 71 ? 10.230 1.755 -22.869 1.00 94.88 71 LYS A C 1
ATOM 557 O O . LYS A 1 71 ? 10.870 2.375 -22.031 1.00 94.88 71 LYS A O 1
ATOM 562 N N . SER A 1 72 ? 10.082 2.199 -24.116 1.00 95.50 72 SER A N 1
ATOM 563 C CA . SER A 1 72 ? 10.649 3.462 -24.617 1.00 95.50 72 SER A CA 1
ATOM 564 C C . SER A 1 72 ? 10.071 4.709 -23.938 1.00 95.50 72 SER A C 1
ATOM 566 O O . SER A 1 72 ? 10.709 5.758 -23.947 1.00 95.50 72 SER A O 1
ATOM 568 N N . LYS A 1 73 ? 8.875 4.607 -23.346 1.00 95.62 73 LYS A N 1
ATOM 569 C CA . LYS A 1 73 ? 8.202 5.698 -22.626 1.00 95.62 73 LYS A CA 1
ATOM 570 C C . LYS A 1 73 ? 8.558 5.724 -21.136 1.00 95.62 73 LYS A C 1
ATOM 572 O O . LYS A 1 73 ? 8.239 6.696 -20.450 1.00 95.62 73 LYS A O 1
ATOM 577 N N . LEU A 1 74 ? 9.218 4.682 -20.628 1.00 94.38 74 LEU A N 1
ATOM 578 C CA . LEU A 1 74 ? 9.609 4.572 -19.228 1.00 94.38 74 LEU A CA 1
ATOM 579 C C . LEU A 1 74 ? 10.897 5.360 -18.963 1.00 94.38 74 LEU A C 1
ATOM 581 O O . LEU A 1 74 ? 11.964 5.033 -19.474 1.00 94.38 74 LEU A O 1
ATOM 585 N N . LYS A 1 75 ? 10.789 6.406 -18.135 1.00 93.25 75 LYS A N 1
ATOM 586 C CA . LYS A 1 75 ? 11.946 7.144 -17.588 1.00 93.25 75 LYS A CA 1
ATOM 587 C C . LYS A 1 75 ? 12.475 6.520 -16.295 1.00 93.25 75 LYS A C 1
ATOM 589 O O . LYS A 1 75 ? 13.663 6.597 -16.008 1.00 93.25 75 LYS A O 1
ATOM 594 N N . HIS A 1 76 ? 11.566 5.915 -15.539 1.00 92.31 76 HIS A N 1
ATOM 595 C CA . HIS A 1 76 ? 11.813 5.152 -14.323 1.00 92.31 76 HIS A CA 1
ATOM 596 C C . HIS A 1 76 ? 11.350 3.716 -14.551 1.00 92.31 76 HIS A C 1
ATOM 598 O O . HIS A 1 76 ? 10.620 3.450 -15.505 1.00 92.31 76 HIS A O 1
ATOM 604 N N . PHE A 1 77 ? 11.764 2.796 -13.687 1.00 92.00 77 PHE A N 1
ATOM 605 C CA . PHE A 1 77 ? 11.467 1.376 -13.866 1.00 92.00 77 PHE A CA 1
ATOM 606 C C . PHE A 1 77 ? 10.808 0.804 -12.618 1.00 92.00 77 PHE A C 1
ATOM 608 O O . PHE A 1 77 ? 9.636 0.442 -12.659 1.00 92.00 77 PHE A O 1
ATOM 615 N N . SER A 1 78 ? 11.523 0.773 -11.496 1.00 93.38 78 SER A N 1
ATOM 616 C CA . SER A 1 78 ? 11.113 0.037 -10.297 1.00 93.38 78 SER A CA 1
ATOM 617 C C . SER A 1 78 ? 10.432 0.872 -9.206 1.00 93.38 78 SER A C 1
ATOM 619 O O . SER A 1 78 ? 10.099 0.326 -8.157 1.00 93.38 78 SER A O 1
ATOM 621 N N . ASP A 1 79 ? 10.275 2.183 -9.385 1.00 94.44 79 ASP A N 1
ATOM 622 C CA . ASP A 1 79 ? 10.067 3.116 -8.271 1.00 94.44 79 ASP A CA 1
ATOM 623 C C . ASP A 1 79 ? 9.041 4.230 -8.526 1.00 94.44 79 ASP A C 1
ATOM 625 O O . ASP A 1 79 ? 9.091 5.278 -7.878 1.00 94.44 79 ASP A O 1
ATOM 629 N N . PHE A 1 80 ? 8.074 4.013 -9.419 1.00 96.38 80 PHE A N 1
ATOM 630 C CA . PHE A 1 80 ? 7.018 4.999 -9.659 1.00 96.38 80 PHE A CA 1
ATOM 631 C C . PHE A 1 80 ? 6.193 5.249 -8.389 1.00 96.38 80 PHE A C 1
ATOM 633 O O . PHE A 1 80 ? 5.546 4.341 -7.868 1.00 96.38 80 PHE A O 1
ATOM 640 N N . ASN A 1 81 ? 6.178 6.490 -7.901 1.00 96.38 81 ASN A N 1
ATOM 641 C CA . ASN A 1 81 ? 5.264 6.891 -6.834 1.00 96.38 81 ASN A CA 1
ATOM 642 C C . ASN A 1 81 ? 3.832 6.918 -7.384 1.00 96.38 81 ASN A C 1
ATOM 644 O O . ASN A 1 81 ? 3.555 7.648 -8.337 1.00 96.38 81 ASN A O 1
ATOM 648 N N . VAL A 1 82 ? 2.925 6.162 -6.767 1.00 96.06 82 VAL A N 1
ATOM 649 C CA . VAL A 1 82 ? 1.496 6.162 -7.107 1.00 96.06 82 VAL A CA 1
ATOM 650 C C . VAL A 1 82 ? 0.677 6.535 -5.876 1.00 96.06 82 VAL A C 1
ATOM 652 O O . VAL A 1 82 ? 1.037 6.206 -4.749 1.00 96.06 82 VAL A O 1
ATOM 655 N N . ASN A 1 83 ? -0.407 7.278 -6.072 1.00 94.44 83 ASN A N 1
ATOM 656 C CA . ASN A 1 83 ? -1.283 7.732 -4.994 1.00 94.44 83 ASN A CA 1
ATOM 657 C C . ASN A 1 83 ? -2.703 7.934 -5.543 1.00 94.44 83 ASN A C 1
ATOM 659 O O . ASN A 1 83 ? -2.870 8.114 -6.748 1.00 94.44 83 ASN A O 1
ATOM 663 N N . SER A 1 84 ? -3.705 7.900 -4.668 1.00 95.00 84 SER A N 1
ATOM 664 C CA . SER A 1 84 ? -5.092 8.248 -4.992 1.00 95.00 84 SER A CA 1
ATOM 665 C C . SER A 1 84 ? -5.545 9.413 -4.117 1.00 95.00 84 SER A C 1
ATOM 667 O O . SER A 1 84 ? -5.806 10.505 -4.618 1.00 95.00 84 SER A O 1
ATOM 669 N N . MET A 1 85 ? -5.539 9.232 -2.794 1.00 93.12 85 MET A N 1
ATOM 670 C CA . MET A 1 85 ? -5.972 10.259 -1.848 1.00 93.12 85 MET A CA 1
ATOM 671 C C . MET A 1 85 ? -5.141 10.244 -0.568 1.00 93.12 85 MET A C 1
ATOM 673 O O . MET A 1 85 ? -4.578 9.225 -0.182 1.00 93.12 85 MET A O 1
ATOM 677 N N . SER A 1 86 ? -5.091 11.375 0.133 1.00 92.88 86 SER A N 1
ATOM 678 C CA . SER A 1 86 ? -4.474 11.460 1.458 1.00 92.88 86 SER A CA 1
ATOM 679 C C . SER A 1 86 ? -5.440 12.083 2.449 1.00 92.88 86 SER A C 1
ATOM 681 O O . SER A 1 86 ? -5.872 13.220 2.253 1.00 92.88 86 SER A O 1
ATOM 683 N N . PHE A 1 87 ? -5.719 11.374 3.536 1.00 90.88 87 PHE A N 1
ATOM 684 C CA . PHE A 1 87 ? -6.655 11.807 4.569 1.00 90.88 87 PHE A CA 1
ATOM 685 C C . PHE A 1 87 ? -6.044 11.684 5.965 1.00 90.88 87 PHE A C 1
ATOM 687 O O . PHE A 1 87 ? -5.056 10.975 6.166 1.00 90.88 87 PHE A O 1
ATOM 694 N N . LEU A 1 88 ? -6.610 12.445 6.903 1.00 87.44 88 LEU A N 1
ATOM 695 C CA . LEU A 1 88 ? -6.271 12.393 8.323 1.00 87.44 88 LEU A CA 1
ATOM 696 C C . LEU A 1 88 ? -6.996 11.218 8.984 1.00 87.44 88 LEU A C 1
ATOM 698 O O . LEU A 1 88 ? -8.117 10.897 8.597 1.00 87.44 88 LEU A O 1
ATOM 702 N N . ARG A 1 89 ? -6.403 10.627 10.027 1.00 79.62 89 ARG A N 1
ATOM 703 C CA . ARG A 1 89 ? -7.084 9.630 10.877 1.00 79.62 89 ARG A CA 1
ATOM 704 C C . ARG A 1 89 ? -8.386 10.164 11.473 1.00 79.62 89 ARG A C 1
ATOM 706 O O . ARG A 1 89 ? -9.319 9.395 11.694 1.00 79.62 89 ARG A O 1
ATOM 713 N N . LYS A 1 90 ? -8.431 11.460 11.781 1.00 73.44 90 LYS A N 1
ATOM 714 C CA . LYS A 1 90 ? -9.641 12.141 12.232 1.00 73.44 90 LYS A CA 1
ATOM 715 C C . LYS A 1 90 ? -10.650 12.211 11.081 1.00 73.44 90 LYS A C 1
ATOM 717 O O . LYS A 1 90 ? -10.488 13.025 10.173 1.00 73.44 90 LYS A O 1
ATOM 722 N N . ILE A 1 91 ? -11.648 11.332 11.140 1.00 54.56 91 ILE A N 1
ATOM 723 C CA . ILE A 1 91 ? -12.843 11.324 10.289 1.00 54.56 91 ILE A CA 1
ATOM 724 C C . ILE A 1 91 ? -14.008 11.809 11.143 1.00 54.56 91 ILE A C 1
ATOM 726 O O . ILE A 1 91 ? -14.101 11.326 12.297 1.00 54.56 91 ILE A O 1
#

pLDDT: mean 90.95, std 7.67, range [54.56, 97.94]

Sequence (91 aa):
MNLDVRGVRLPGIISWKVEPTAGTTDYAVAIFYEAIKKQSYICPLEENTKLPMMYMPDAILSLIMLEKAEKSKLKHFSDFNVNSMSFLRKI